Protein AF-A0A3B9EM14-F1 (afdb_monomer_lite)

Radius of gyration: 14.22 Å; chains: 1; bounding box: 34×38×34 Å

pLDDT: mean 89.42, std 12.22, range [38.47, 98.0]

Secondary structure (DSSP, 8-state):
-PPPEEEEEEE-TTSPPEEEEEESHHHHHHHHHHHHHGGG-B-TTTT-TT-TTHHHHHHHHHHTS---EEEEEEE-TTSSSEEEEEEE-SEEEE-S-S----

Sequence (102 aa):
MKQDQLTAIVFRDGDAPLRIVVTGNRFCRTLRELVKVGPRGTTAAEMASWALRLAHYVHILKRNYGFHIDMKREPNSDGIGWHGRYFLRDRVQIVGPEREAA

Structure (mmCIF, N/CA/C/O backbone):
data_AF-A0A3B9EM14-F1
#
_entry.id   AF-A0A3B9EM14-F1
#
loop_
_atom_site.group_PDB
_atom_site.id
_atom_site.type_symbol
_atom_site.label_atom_id
_atom_site.label_alt_id
_atom_site.label_comp_id
_atom_site.label_asym_id
_atom_site.label_entity_id
_atom_site.label_seq_id
_atom_site.pdbx_PDB_ins_code
_atom_site.Cartn_x
_atom_site.Cartn_y
_atom_site.Cartn_z
_atom_site.occupancy
_atom_site.B_iso_or_equiv
_atom_site.auth_seq_id
_atom_site.auth_comp_id
_atom_site.auth_asym_id
_atom_site.auth_atom_id
_atom_site.pdbx_PDB_model_num
ATOM 1 N N . MET A 1 1 ? 0.872 22.102 9.347 1.00 53.03 1 MET A N 1
ATOM 2 C CA . MET A 1 1 ? 0.386 21.400 8.136 1.00 53.03 1 MET A CA 1
ATOM 3 C C . MET A 1 1 ? -0.568 20.308 8.608 1.00 53.03 1 MET A C 1
ATOM 5 O O . MET A 1 1 ? -0.126 19.494 9.410 1.00 53.03 1 MET A O 1
ATOM 9 N N . LYS A 1 2 ? -1.858 20.331 8.238 1.00 59.78 2 LYS A N 1
ATOM 10 C CA . LYS A 1 2 ? -2.807 19.283 8.669 1.00 59.78 2 LYS A CA 1
ATOM 11 C C . LYS A 1 2 ? -2.396 17.946 8.030 1.00 59.78 2 LYS A C 1
ATOM 13 O O . LYS A 1 2 ? -2.078 17.925 6.842 1.00 59.78 2 LYS A O 1
ATOM 18 N N . GLN A 1 3 ? -2.316 16.885 8.832 1.00 72.12 3 GLN A N 1
ATOM 19 C CA . GLN A 1 3 ? -2.051 15.533 8.341 1.00 72.12 3 GLN A CA 1
ATOM 20 C C . GLN A 1 3 ? -3.358 14.919 7.853 1.00 72.12 3 GLN A C 1
ATOM 22 O O . GLN A 1 3 ? -4.376 15.007 8.537 1.00 72.12 3 GLN A O 1
ATOM 27 N N . ASP A 1 4 ? -3.312 14.300 6.681 1.00 84.56 4 ASP A N 1
ATOM 28 C CA . ASP A 1 4 ? -4.443 13.559 6.134 1.00 84.56 4 ASP A CA 1
ATOM 29 C C . ASP A 1 4 ? -4.698 12.295 6.961 1.00 84.56 4 ASP A C 1
ATOM 31 O O . ASP A 1 4 ? -3.768 11.694 7.509 1.00 84.56 4 ASP A O 1
ATOM 35 N N . GLN A 1 5 ? -5.955 11.864 7.008 1.00 89.94 5 GLN A N 1
ATOM 36 C CA . GLN A 1 5 ? -6.366 10.625 7.659 1.00 89.94 5 GLN A CA 1
ATOM 37 C C . GLN A 1 5 ? -7.381 9.895 6.779 1.00 89.94 5 GLN A C 1
ATOM 39 O O . GLN A 1 5 ? -8.223 10.523 6.139 1.00 89.94 5 GLN A O 1
ATOM 44 N N . LEU A 1 6 ? -7.321 8.563 6.754 1.00 92.06 6 LEU A N 1
ATOM 45 C CA . LEU A 1 6 ? -8.380 7.728 6.190 1.00 92.06 6 LEU A CA 1
ATOM 46 C C . LEU A 1 6 ? -8.671 6.534 7.097 1.00 92.06 6 LEU A C 1
ATOM 48 O O . LEU A 1 6 ? -7.780 6.006 7.764 1.00 92.06 6 LEU A O 1
ATOM 52 N N . THR A 1 7 ? -9.926 6.086 7.082 1.00 94.62 7 THR A N 1
ATOM 53 C CA . THR A 1 7 ? -10.334 4.834 7.726 1.00 94.62 7 THR A CA 1
ATOM 54 C C . THR A 1 7 ? -10.492 3.746 6.668 1.00 94.62 7 THR A C 1
ATOM 56 O O . THR A 1 7 ? -11.190 3.935 5.671 1.00 94.62 7 THR A O 1
ATOM 59 N N . ALA A 1 8 ? -9.852 2.605 6.898 1.00 94.62 8 ALA A N 1
ATOM 60 C CA . ALA A 1 8 ? -9.937 1.410 6.076 1.00 94.62 8 ALA A CA 1
ATOM 61 C C . ALA A 1 8 ? -10.620 0.285 6.866 1.00 94.62 8 ALA A C 1
ATOM 63 O O . ALA A 1 8 ? -10.248 0.018 8.008 1.00 94.62 8 ALA A O 1
ATOM 64 N N . ILE A 1 9 ? -11.602 -0.377 6.256 1.00 96.69 9 ILE A N 1
ATOM 65 C CA . ILE A 1 9 ? -12.121 -1.666 6.719 1.00 96.69 9 ILE A CA 1
ATOM 66 C C . ILE A 1 9 ? -11.418 -2.758 5.930 1.00 96.69 9 ILE A C 1
ATOM 68 O O . ILE A 1 9 ? -11.453 -2.762 4.699 1.00 96.69 9 ILE A O 1
ATOM 72 N N . VAL A 1 10 ? -10.770 -3.661 6.649 1.00 96.81 10 VAL A N 1
ATOM 73 C CA . VAL A 1 10 ? -9.993 -4.768 6.107 1.00 96.81 10 VAL A CA 1
ATOM 74 C C . VAL A 1 10 ? -10.771 -6.057 6.322 1.00 96.81 10 VAL A C 1
ATOM 76 O O . VAL A 1 10 ? -11.128 -6.387 7.451 1.00 96.81 10 VAL A O 1
ATOM 79 N N . PHE A 1 11 ? -11.019 -6.781 5.236 1.00 95.69 11 PHE A N 1
ATOM 80 C CA . PHE A 1 11 ? -11.685 -8.077 5.239 1.00 95.69 11 PHE A CA 1
ATOM 81 C C . PHE A 1 11 ? -10.651 -9.171 4.972 1.00 95.69 11 PHE A C 1
ATOM 83 O O . PHE A 1 11 ? -9.904 -9.097 3.992 1.00 95.69 11 PHE A O 1
ATOM 90 N N . ARG A 1 12 ? -10.621 -10.172 5.852 1.00 93.69 12 ARG A N 1
ATOM 91 C CA . ARG A 1 12 ? -9.754 -11.352 5.778 1.00 93.69 12 ARG A CA 1
ATOM 92 C C . ARG A 1 12 ? -10.617 -12.590 5.977 1.00 93.69 12 ARG A C 1
ATOM 94 O O . ARG A 1 12 ? -11.606 -12.535 6.706 1.00 93.69 12 ARG A O 1
ATOM 101 N N . ASP A 1 13 ? -10.276 -13.672 5.295 1.00 90.94 13 ASP A N 1
ATOM 102 C CA . ASP A 1 13 ? -11.095 -14.880 5.308 1.00 90.94 13 ASP A CA 1
ATOM 103 C C . ASP A 1 13 ? -11.103 -15.514 6.702 1.00 90.94 13 ASP A C 1
ATOM 105 O O . ASP A 1 13 ? -10.052 -15.793 7.272 1.00 90.94 13 ASP A O 1
ATOM 109 N N . GLY A 1 14 ? -12.302 -15.737 7.245 1.00 90.19 14 GLY A N 1
ATOM 110 C CA . GLY A 1 14 ? -12.490 -16.337 8.569 1.00 90.19 14 GLY A CA 1
ATOM 111 C C . GLY A 1 14 ? -12.393 -15.367 9.752 1.00 90.19 14 GLY A C 1
ATOM 112 O O . GLY A 1 14 ? -12.725 -15.769 10.864 1.00 90.19 14 GLY A O 1
ATOM 113 N N . ASP A 1 15 ? -12.031 -14.101 9.522 1.00 92.06 15 ASP A N 1
ATOM 114 C CA . ASP A 1 15 ? -11.895 -13.089 10.572 1.00 92.06 15 ASP A CA 1
ATOM 115 C C . ASP A 1 15 ? -13.039 -12.065 10.550 1.00 92.06 15 ASP A C 1
ATOM 117 O O . ASP A 1 15 ? -13.629 -11.748 9.511 1.00 92.06 15 ASP A O 1
ATOM 121 N N . ALA A 1 16 ? -13.313 -11.468 11.712 1.00 93.50 16 ALA A N 1
ATOM 122 C CA . ALA A 1 16 ? -14.141 -10.269 11.778 1.00 93.50 16 ALA A CA 1
ATOM 123 C C . ALA A 1 16 ? -13.444 -9.089 11.058 1.00 93.50 16 ALA A C 1
ATOM 125 O O . ALA A 1 16 ? -12.218 -8.964 11.139 1.00 93.50 16 ALA A O 1
ATOM 126 N N . PRO A 1 17 ? -14.191 -8.185 10.391 1.00 95.94 17 PRO A N 1
ATOM 127 C CA . PRO A 1 17 ? -13.597 -7.034 9.718 1.00 95.94 17 PRO A CA 1
ATOM 128 C C . PRO A 1 17 ? -12.785 -6.150 10.672 1.00 95.94 17 PRO A C 1
ATOM 130 O O . PRO A 1 17 ? -13.259 -5.764 11.742 1.00 95.94 17 PRO A O 1
ATOM 133 N N . LEU A 1 18 ? -11.575 -5.774 10.256 1.00 95.69 18 LEU A N 1
ATOM 134 C CA . LEU A 1 18 ? -10.674 -4.933 11.042 1.00 95.69 18 LEU A CA 1
ATOM 135 C C . LEU A 1 18 ? -10.780 -3.476 10.599 1.00 95.69 18 LEU A C 1
ATOM 137 O O . LEU A 1 18 ? -10.645 -3.159 9.417 1.00 95.69 18 LEU A O 1
ATOM 141 N N . ARG A 1 19 ? -10.972 -2.570 11.559 1.00 95.94 19 ARG A N 1
ATOM 142 C CA . ARG A 1 19 ? -10.961 -1.126 11.313 1.00 95.94 19 ARG A CA 1
ATOM 143 C C . ARG A 1 19 ? -9.566 -0.564 11.569 1.00 95.94 19 ARG A C 1
ATOM 145 O O . ARG A 1 19 ? -9.097 -0.574 12.702 1.00 95.94 19 ARG A O 1
ATOM 152 N N . ILE A 1 20 ? -8.937 -0.022 10.530 1.00 95.69 20 ILE A N 1
ATOM 153 C CA . ILE A 1 20 ? -7.587 0.550 10.587 1.00 95.69 20 ILE A CA 1
ATOM 154 C C . ILE A 1 20 ? -7.649 2.031 10.224 1.00 95.69 20 ILE A C 1
ATOM 156 O O . ILE A 1 20 ? -8.182 2.409 9.181 1.00 95.69 20 ILE A O 1
ATOM 160 N N . VAL A 1 21 ? -7.091 2.877 11.088 1.00 94.94 21 VAL A N 1
ATOM 161 C CA . VAL A 1 21 ? -6.955 4.314 10.839 1.00 94.94 21 VAL A CA 1
ATOM 162 C C . VAL A 1 21 ? -5.538 4.590 10.360 1.00 94.94 21 VAL A C 1
ATOM 164 O O . VAL A 1 21 ? -4.578 4.346 11.085 1.00 94.94 21 VAL A O 1
ATOM 167 N N . VAL A 1 22 ? -5.413 5.107 9.141 1.00 94.69 22 VAL A N 1
ATOM 168 C CA . VAL A 1 22 ? -4.133 5.502 8.547 1.00 94.69 22 VAL A CA 1
ATOM 169 C C . VAL A 1 22 ? -4.015 7.014 8.599 1.00 94.69 22 VAL A C 1
ATOM 171 O O . VAL A 1 22 ? -4.950 7.720 8.232 1.00 94.69 22 VAL A O 1
ATOM 174 N N . THR A 1 23 ? -2.864 7.506 9.044 1.00 93.06 23 THR A N 1
ATOM 175 C CA . THR A 1 23 ? -2.561 8.934 9.182 1.00 93.06 23 THR A CA 1
ATOM 176 C C . THR A 1 23 ? -1.352 9.291 8.328 1.00 93.06 23 THR A C 1
ATOM 178 O O . THR A 1 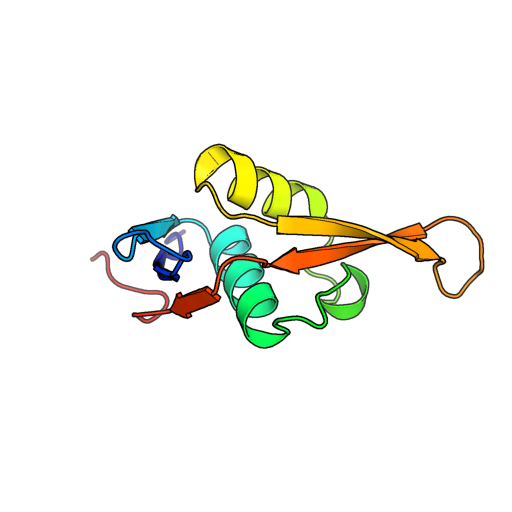23 ? -0.470 8.470 8.112 1.00 93.06 23 THR A O 1
ATOM 181 N N . GLY A 1 24 ? -1.296 10.511 7.805 1.00 91.19 24 GLY A N 1
ATOM 182 C CA . GLY A 1 24 ? -0.211 10.992 6.957 1.00 91.19 24 GLY A CA 1
ATOM 183 C C . GLY A 1 24 ? -0.497 10.863 5.458 1.00 91.19 24 GLY A C 1
ATOM 184 O O . GLY A 1 24 ? -0.819 9.797 4.929 1.00 91.19 24 GLY A O 1
ATOM 185 N N . ASN A 1 25 ? -0.286 11.971 4.749 1.00 90.38 25 ASN A N 1
ATOM 186 C CA . ASN A 1 25 ? -0.713 12.189 3.364 1.00 90.38 25 ASN A CA 1
ATOM 187 C C . ASN A 1 25 ? -0.140 11.148 2.394 1.00 90.38 25 ASN A C 1
ATOM 189 O O . ASN A 1 25 ? -0.836 10.634 1.521 1.00 90.38 25 ASN A O 1
ATOM 193 N N . ARG A 1 26 ? 1.141 10.783 2.550 1.00 92.44 26 ARG A N 1
ATOM 194 C CA . ARG A 1 26 ? 1.794 9.809 1.657 1.00 92.44 26 ARG A CA 1
ATOM 195 C C . ARG A 1 26 ? 1.289 8.386 1.879 1.00 92.44 26 ARG A C 1
ATOM 197 O O . ARG A 1 26 ? 1.142 7.657 0.901 1.00 92.44 26 ARG A O 1
ATOM 204 N N . PHE A 1 27 ? 0.992 7.997 3.118 1.00 94.12 27 PHE A N 1
ATOM 205 C CA . PHE A 1 27 ? 0.489 6.656 3.432 1.00 94.12 27 PHE A CA 1
ATOM 206 C C . PHE A 1 27 ? -0.973 6.521 3.012 1.00 94.12 27 PHE A C 1
ATOM 208 O O . PHE A 1 27 ? -1.319 5.561 2.326 1.00 94.12 27 PHE A O 1
ATOM 215 N N . CYS A 1 28 ? -1.786 7.543 3.302 1.00 94.06 28 CYS A N 1
ATOM 216 C CA . CYS A 1 28 ? -3.174 7.634 2.854 1.00 94.06 28 CYS A CA 1
ATOM 217 C C . CYS A 1 28 ? -3.280 7.531 1.327 1.00 94.06 28 CYS A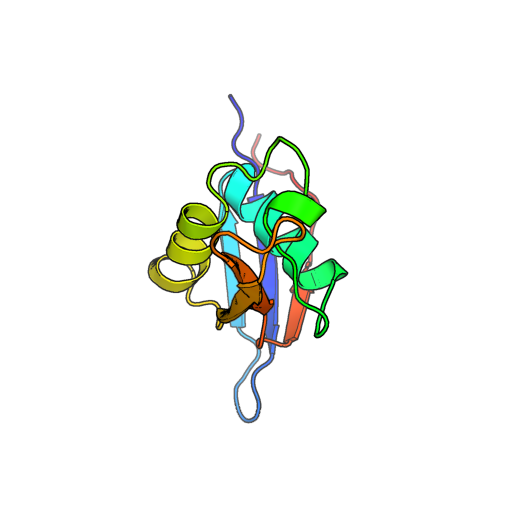 C 1
ATOM 219 O O . CYS A 1 28 ? -4.009 6.691 0.797 1.00 94.06 28 CYS A O 1
ATOM 221 N N . ARG A 1 29 ? -2.488 8.332 0.604 1.00 93.19 29 ARG A N 1
ATOM 222 C CA . ARG A 1 29 ? -2.454 8.306 -0.863 1.00 93.19 29 ARG A CA 1
ATOM 223 C C . ARG A 1 29 ? -1.956 6.970 -1.418 1.00 93.19 29 ARG A C 1
ATOM 225 O O . ARG A 1 29 ? -2.524 6.475 -2.385 1.00 93.19 29 ARG A O 1
ATOM 232 N N . THR A 1 30 ? -0.925 6.378 -0.811 1.00 95.25 30 THR A N 1
ATOM 233 C CA . THR A 1 30 ? -0.395 5.071 -1.242 1.00 95.25 30 THR A CA 1
ATOM 234 C C . THR A 1 30 ? -1.437 3.969 -1.073 1.00 95.25 30 THR A C 1
ATOM 236 O O . THR A 1 30 ? -1.646 3.191 -1.998 1.00 95.25 30 THR A O 1
ATOM 239 N N . LEU A 1 31 ? -2.132 3.928 0.069 1.00 95.88 31 LEU A N 1
ATOM 240 C CA . LEU A 1 31 ? -3.177 2.937 0.315 1.00 95.88 31 LEU A CA 1
ATOM 241 C C . LEU A 1 31 ? -4.350 3.094 -0.660 1.00 95.88 31 LEU A C 1
ATOM 243 O O . LEU A 1 31 ? -4.790 2.097 -1.223 1.00 95.88 31 LEU A O 1
ATOM 247 N N . ARG A 1 32 ? -4.819 4.323 -0.917 1.00 94.19 32 ARG A N 1
ATOM 248 C CA . ARG A 1 32 ? -5.868 4.570 -1.924 1.00 94.19 32 ARG A CA 1
ATOM 249 C C . ARG A 1 32 ? -5.498 4.010 -3.283 1.00 94.19 32 ARG A C 1
ATOM 251 O O . ARG A 1 32 ? -6.325 3.359 -3.914 1.00 94.19 32 ARG A O 1
ATOM 258 N N . GLU A 1 33 ? -4.264 4.241 -3.715 1.00 95.00 33 GLU A N 1
ATOM 259 C CA . GLU A 1 33 ? -3.864 3.793 -5.039 1.00 95.00 33 GLU A CA 1
ATOM 260 C C . GLU A 1 33 ? -3.720 2.277 -5.106 1.00 95.00 33 GLU A C 1
ATOM 262 O O . GLU A 1 33 ? -4.185 1.681 -6.070 1.00 95.00 33 GLU A O 1
ATOM 267 N N . LEU A 1 34 ? -3.203 1.639 -4.051 1.00 96.19 34 LEU A N 1
ATOM 268 C CA . LEU A 1 34 ? -3.184 0.179 -3.936 1.00 96.19 34 LEU A CA 1
ATOM 269 C C . LEU A 1 34 ? -4.595 -0.432 -3.970 1.00 96.19 34 LEU A C 1
ATOM 271 O O . LEU A 1 34 ? -4.808 -1.429 -4.656 1.00 96.19 34 LEU A O 1
ATOM 275 N N . VAL A 1 35 ? -5.567 0.179 -3.285 1.00 96.31 35 VAL A N 1
ATOM 276 C CA . VAL A 1 35 ? -6.977 -0.248 -3.330 1.00 96.31 35 VAL A CA 1
ATOM 277 C C . VAL A 1 35 ? -7.563 -0.065 -4.731 1.00 96.31 35 VAL A C 1
ATOM 279 O O . VAL A 1 35 ? -8.221 -0.964 -5.245 1.00 96.31 35 VAL A O 1
ATOM 282 N N . LYS A 1 36 ? -7.294 1.075 -5.373 1.00 95.19 36 LYS A N 1
ATOM 283 C CA . LYS A 1 36 ? -7.810 1.415 -6.704 1.00 95.19 36 LYS A CA 1
ATOM 284 C C . LYS A 1 36 ? -7.260 0.509 -7.807 1.00 95.19 36 LYS A C 1
ATOM 286 O O . LYS A 1 36 ? -8.015 0.110 -8.687 1.00 95.19 36 LYS A O 1
ATOM 291 N N . VAL A 1 37 ? -5.960 0.196 -7.798 1.00 95.69 37 VAL A N 1
ATOM 292 C CA . VAL A 1 37 ? -5.369 -0.735 -8.783 1.00 95.69 37 VAL A CA 1
ATOM 293 C C . VAL A 1 37 ? -5.724 -2.192 -8.486 1.00 95.69 37 VAL A C 1
ATOM 295 O O . VAL A 1 37 ? -5.675 -3.028 -9.392 1.00 95.69 37 VAL A O 1
ATOM 298 N N . GLY A 1 38 ? -6.069 -2.492 -7.231 1.00 94.06 38 GLY A N 1
ATOM 299 C CA . GLY A 1 38 ? -6.503 -3.802 -6.770 1.00 94.06 38 GLY A CA 1
ATOM 300 C C . GLY A 1 38 ? -5.491 -4.910 -7.097 1.00 94.06 38 GLY A C 1
ATOM 301 O O . GLY A 1 38 ? -4.285 -4.731 -6.891 1.00 94.06 38 GLY A O 1
ATOM 30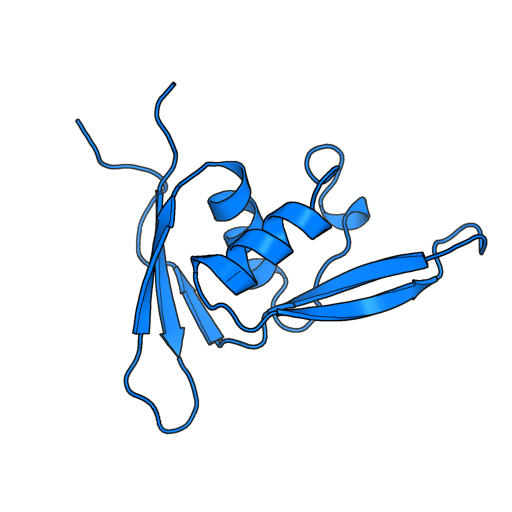2 N N . PRO A 1 39 ? -5.940 -6.061 -7.635 1.00 94.50 39 PRO A N 1
ATOM 303 C CA . PRO A 1 39 ? -5.091 -7.239 -7.822 1.00 94.50 39 PRO A CA 1
ATOM 304 C C . PRO A 1 39 ? -3.984 -7.050 -8.868 1.00 94.50 39 PRO A C 1
ATOM 306 O O . PRO A 1 39 ? -3.025 -7.819 -8.876 1.00 94.50 39 PRO A O 1
ATOM 309 N N . ARG A 1 40 ? -4.076 -6.025 -9.729 1.00 95.56 40 ARG A N 1
ATOM 310 C CA . ARG A 1 40 ? -3.024 -5.690 -10.702 1.00 95.56 40 ARG A CA 1
ATOM 311 C C . ARG A 1 40 ? -1.738 -5.213 -10.019 1.00 95.56 40 ARG A C 1
ATOM 313 O O . ARG A 1 40 ? -0.654 -5.369 -10.577 1.00 95.56 40 ARG A O 1
ATOM 320 N N . GLY A 1 41 ? -1.856 -4.639 -8.822 1.00 95.38 41 GLY A N 1
ATOM 321 C CA . GLY A 1 41 ? -0.751 -3.974 -8.146 1.00 95.38 41 GLY A CA 1
ATOM 322 C C . GLY A 1 41 ? -0.235 -2.749 -8.907 1.00 95.38 41 GLY A C 1
ATOM 323 O O . GLY A 1 41 ? -0.754 -2.382 -9.963 1.00 95.38 41 GLY A O 1
ATOM 324 N N . THR A 1 42 ? 0.792 -2.102 -8.362 1.00 95.50 42 THR A N 1
ATOM 325 C CA . THR A 1 42 ? 1.398 -0.908 -8.973 1.00 95.50 42 THR A CA 1
ATOM 326 C C . THR A 1 42 ? 2.900 -0.838 -8.733 1.00 95.50 42 THR A C 1
ATOM 328 O O . THR A 1 42 ? 3.405 -1.324 -7.717 1.00 95.50 42 THR A O 1
ATOM 331 N N . THR A 1 43 ? 3.611 -0.191 -9.648 1.00 94.31 43 THR A N 1
ATOM 332 C CA . THR A 1 43 ? 5.010 0.218 -9.492 1.00 94.31 43 THR A CA 1
ATOM 333 C C . THR A 1 43 ? 5.110 1.700 -9.128 1.00 94.31 43 THR A C 1
ATOM 335 O O . THR A 1 43 ? 4.143 2.457 -9.238 1.00 94.31 43 THR A O 1
ATOM 338 N N . ALA A 1 44 ? 6.303 2.138 -8.714 1.00 92.31 44 ALA A N 1
ATOM 339 C CA . ALA A 1 44 ? 6.570 3.557 -8.478 1.00 92.31 44 ALA A CA 1
ATOM 340 C C . ALA A 1 44 ? 6.462 4.393 -9.766 1.00 92.31 44 ALA A C 1
ATOM 342 O O . ALA A 1 44 ? 6.003 5.530 -9.708 1.00 92.31 44 AL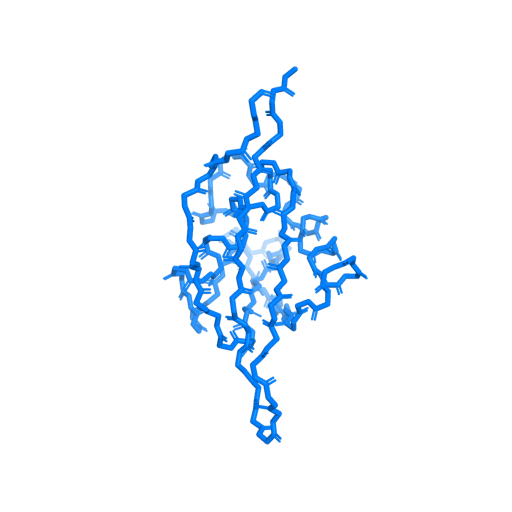A A O 1
ATOM 343 N N . ALA A 1 45 ? 6.834 3.823 -10.918 1.00 88.88 45 ALA A N 1
ATOM 344 C CA . ALA A 1 45 ? 6.745 4.492 -12.213 1.00 88.88 45 ALA A CA 1
ATOM 345 C C . ALA A 1 45 ? 5.284 4.772 -12.608 1.00 88.88 45 ALA A C 1
ATOM 347 O O . ALA A 1 45 ? 4.958 5.879 -13.028 1.00 88.88 45 ALA A O 1
ATOM 348 N N . GLU A 1 46 ? 4.387 3.806 -12.386 1.00 90.69 46 GLU A N 1
ATOM 349 C CA . GLU A 1 46 ? 2.951 3.939 -12.678 1.00 90.69 46 GLU A CA 1
ATOM 350 C C . GLU A 1 46 ? 2.248 4.962 -11.770 1.00 90.69 46 GLU A C 1
ATOM 352 O O . GLU A 1 46 ? 1.278 5.597 -12.179 1.00 90.69 46 GLU A O 1
ATOM 357 N N . MET A 1 47 ? 2.744 5.158 -10.545 1.00 85.12 47 MET A N 1
ATOM 358 C CA . MET A 1 47 ? 2.199 6.147 -9.611 1.00 85.12 47 MET A CA 1
ATOM 359 C C . MET A 1 47 ? 2.682 7.576 -9.898 1.00 85.12 47 MET A C 1
ATOM 361 O O . MET A 1 47 ? 2.156 8.503 -9.293 1.00 85.12 47 MET A O 1
ATOM 365 N N . ALA A 1 48 ? 3.612 7.788 -10.833 1.00 79.94 48 ALA A N 1
ATOM 366 C CA . ALA A 1 48 ? 4.217 9.079 -11.181 1.00 79.94 48 ALA A CA 1
ATOM 367 C C . ALA A 1 48 ? 5.162 9.681 -10.112 1.00 79.94 48 ALA A C 1
ATOM 369 O O . ALA A 1 48 ? 5.511 9.065 -9.103 1.00 79.94 48 ALA A O 1
ATOM 370 N N . SER A 1 49 ? 5.601 10.923 -10.352 1.00 73.19 49 SER A N 1
ATOM 371 C CA . SER A 1 49 ? 6.735 11.601 -9.692 1.00 73.19 49 SER A CA 1
ATOM 372 C C . SER A 1 49 ? 6.655 11.753 -8.168 1.00 73.19 49 SER A C 1
ATOM 374 O O . SER A 1 49 ? 7.651 12.086 -7.530 1.00 73.19 49 SER A O 1
ATOM 376 N N . TRP A 1 50 ? 5.505 11.505 -7.542 1.00 78.88 50 TRP A N 1
ATOM 377 C CA . TRP A 1 50 ? 5.369 11.592 -6.087 1.00 78.88 50 TRP A CA 1
ATOM 378 C C . TRP A 1 50 ? 5.766 10.301 -5.356 1.00 78.88 50 TRP A C 1
ATOM 380 O O . TRP A 1 50 ? 5.967 10.330 -4.140 1.00 78.88 50 TRP A O 1
ATOM 390 N N . ALA A 1 51 ? 5.892 9.179 -6.069 1.00 77.50 51 ALA A N 1
ATOM 391 C CA . ALA A 1 51 ? 6.131 7.854 -5.500 1.00 77.50 51 ALA A CA 1
ATOM 392 C C . ALA A 1 51 ? 7.625 7.496 -5.354 1.00 77.50 51 ALA A C 1
ATOM 394 O O . ALA A 1 51 ? 7.973 6.323 -5.227 1.00 77.50 51 ALA A O 1
ATOM 395 N N . LEU A 1 52 ? 8.512 8.499 -5.280 1.00 81.00 52 LEU A N 1
ATOM 396 C CA . LEU A 1 52 ? 9.971 8.331 -5.127 1.00 81.00 52 LEU A CA 1
ATOM 397 C C . LEU A 1 52 ? 10.379 7.439 -3.942 1.00 81.00 52 LEU A C 1
ATOM 399 O O . LEU A 1 52 ? 11.475 6.892 -3.917 1.00 81.00 52 LEU A O 1
ATOM 403 N N . ARG A 1 53 ? 9.505 7.303 -2.938 1.00 91.50 53 ARG A N 1
ATOM 404 C CA . ARG A 1 53 ? 9.720 6.465 -1.752 1.00 91.50 53 ARG A CA 1
ATOM 405 C C . ARG A 1 53 ? 8.624 5.414 -1.568 1.00 91.50 53 ARG A C 1
ATOM 407 O O . ARG A 1 53 ? 8.314 5.059 -0.434 1.00 91.50 53 ARG A O 1
ATOM 414 N N . LEU A 1 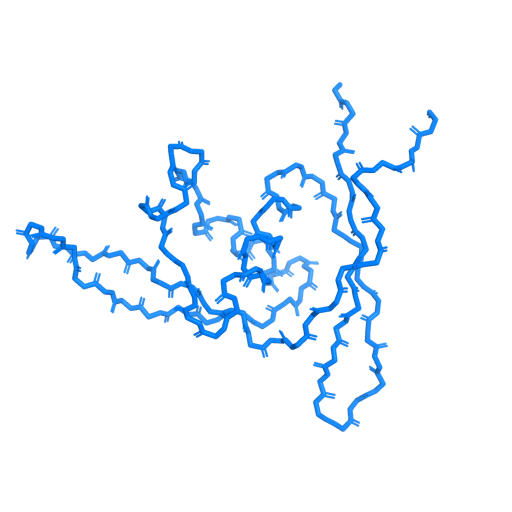54 ? 8.044 4.899 -2.658 1.00 94.06 54 LEU A N 1
ATOM 415 C CA . LEU A 1 54 ? 6.965 3.904 -2.595 1.00 94.06 54 LEU A CA 1
ATOM 416 C C . LEU A 1 54 ? 7.314 2.712 -1.695 1.00 94.06 54 LEU A C 1
ATOM 418 O O . LEU A 1 54 ? 6.508 2.333 -0.851 1.00 94.06 54 LEU A O 1
ATOM 422 N N . ALA A 1 55 ? 8.534 2.180 -1.809 1.00 94.56 55 ALA A N 1
ATOM 423 C CA . ALA A 1 55 ? 9.001 1.076 -0.969 1.00 94.56 55 ALA A CA 1
ATOM 424 C C . ALA A 1 55 ? 8.915 1.400 0.533 1.00 94.56 55 ALA A C 1
ATOM 426 O O . ALA A 1 55 ? 8.467 0.573 1.323 1.00 94.56 55 ALA A O 1
ATOM 427 N N . HIS A 1 56 ? 9.282 2.624 0.923 1.00 95.94 56 HIS A N 1
ATOM 428 C CA . HIS A 1 56 ? 9.181 3.086 2.306 1.00 95.94 56 HIS A CA 1
ATOM 429 C C . HIS A 1 56 ? 7.720 3.250 2.739 1.00 95.94 56 HIS A C 1
ATOM 431 O O . HIS A 1 56 ? 7.352 2.813 3.823 1.00 95.94 56 HIS A O 1
ATOM 437 N N . TYR A 1 57 ? 6.860 3.819 1.891 1.00 96.00 57 TYR A N 1
ATOM 438 C CA . TYR A 1 57 ? 5.436 3.967 2.212 1.00 96.00 57 TYR A CA 1
ATOM 439 C C . TYR A 1 57 ? 4.760 2.607 2.408 1.00 96.00 57 TYR A C 1
ATOM 441 O O . TYR A 1 57 ? 4.043 2.417 3.387 1.00 96.00 57 TYR A O 1
ATOM 449 N N . VAL A 1 58 ? 5.053 1.638 1.537 1.00 97.06 58 VAL A N 1
ATOM 450 C CA . VAL A 1 58 ? 4.590 0.253 1.683 1.00 97.06 58 VAL A CA 1
ATOM 451 C C . VAL A 1 58 ? 5.157 -0.387 2.947 1.00 97.06 58 VAL A C 1
ATOM 453 O O . VAL A 1 58 ? 4.420 -1.052 3.668 1.00 97.06 58 VAL A O 1
ATOM 456 N N . HIS A 1 59 ? 6.438 -0.174 3.255 1.00 97.50 59 HIS A N 1
ATOM 457 C CA . HIS A 1 59 ? 7.038 -0.686 4.485 1.00 97.50 59 HIS A CA 1
ATOM 458 C C . HIS A 1 59 ? 6.289 -0.191 5.729 1.00 97.50 59 HIS A C 1
ATOM 460 O O . HIS A 1 59 ? 5.941 -1.003 6.583 1.00 97.50 59 HIS A O 1
ATOM 466 N N . ILE A 1 60 ? 5.964 1.103 5.795 1.00 97.75 60 ILE A N 1
ATOM 467 C CA . ILE A 1 60 ? 5.174 1.677 6.892 1.00 97.75 60 ILE A CA 1
ATOM 468 C C . ILE A 1 60 ? 3.755 1.092 6.927 1.00 97.75 60 ILE A C 1
ATOM 470 O O . ILE A 1 60 ? 3.294 0.692 7.993 1.00 97.75 60 ILE A O 1
ATOM 474 N N . LEU A 1 61 ? 3.075 0.959 5.782 1.00 97.50 61 LEU A N 1
ATOM 475 C CA . LEU A 1 61 ? 1.753 0.315 5.712 1.00 97.50 61 LEU A CA 1
ATOM 476 C C . LEU A 1 61 ? 1.777 -1.130 6.237 1.00 97.50 61 LEU A C 1
ATOM 478 O O . LEU A 1 61 ? 0.874 -1.533 6.967 1.00 97.50 61 LEU A O 1
ATOM 482 N N . LYS A 1 62 ? 2.832 -1.894 5.938 1.00 97.81 62 LYS A N 1
ATOM 483 C CA . LYS A 1 62 ? 2.999 -3.264 6.442 1.00 97.81 62 LYS A CA 1
ATOM 484 C C . LYS A 1 62 ? 3.309 -3.302 7.937 1.00 97.81 62 LYS A C 1
ATOM 486 O O . LYS A 1 62 ? 2.708 -4.081 8.664 1.00 97.81 62 LYS A O 1
ATOM 491 N N . ARG A 1 63 ? 4.282 -2.507 8.392 1.00 97.81 63 ARG A N 1
ATOM 492 C CA . ARG A 1 63 ? 4.851 -2.631 9.746 1.00 97.81 63 ARG A CA 1
ATOM 493 C C . ARG A 1 63 ? 4.058 -1.881 10.803 1.00 97.81 63 ARG A C 1
ATOM 495 O O . ARG A 1 63 ? 3.918 -2.397 11.903 1.00 97.81 63 ARG A O 1
ATOM 502 N N . ASN A 1 64 ? 3.531 -0.707 10.469 1.00 97.00 64 ASN A N 1
ATOM 503 C CA . ASN A 1 64 ? 2.864 0.159 11.439 1.00 97.00 64 ASN A CA 1
ATOM 504 C C . ASN A 1 64 ? 1.345 -0.014 11.405 1.00 97.00 64 ASN A C 1
ATOM 506 O O . ASN A 1 64 ? 0.696 0.150 12.431 1.00 97.00 64 ASN A O 1
ATOM 510 N N . TYR A 1 65 ? 0.784 -0.342 10.237 1.00 96.31 65 TYR A N 1
ATOM 511 C CA . TYR A 1 65 ? -0.662 -0.497 10.058 1.00 96.31 65 TYR A CA 1
ATOM 512 C C . TYR A 1 65 ? -1.099 -1.945 9.804 1.00 96.31 65 TYR A C 1
ATOM 514 O O . TYR A 1 65 ? -2.290 -2.218 9.816 1.00 96.31 65 TYR A O 1
ATOM 522 N N . GLY A 1 66 ? -0.170 -2.884 9.596 1.00 97.06 66 GLY A N 1
ATOM 523 C CA . GLY A 1 66 ? -0.492 -4.311 9.503 1.00 97.06 66 GLY A CA 1
ATOM 524 C C . GLY A 1 66 ? -1.177 -4.748 8.204 1.00 97.06 66 GLY A C 1
ATOM 525 O O . GLY A 1 66 ? -1.846 -5.781 8.203 1.00 97.06 66 GLY A O 1
ATOM 526 N N . PHE A 1 67 ? -1.032 -3.995 7.108 1.00 97.62 67 PHE A N 1
ATOM 527 C CA . PHE A 1 67 ? -1.561 -4.405 5.801 1.00 97.62 67 PHE A CA 1
ATOM 528 C C . PHE A 1 67 ? -0.730 -5.527 5.168 1.00 97.62 67 PHE A C 1
ATOM 530 O O . PHE A 1 67 ? 0.506 -5.493 5.165 1.00 97.62 67 PHE A O 1
ATOM 537 N N . HIS A 1 68 ? -1.407 -6.480 4.532 1.00 97.25 68 HIS A N 1
ATOM 538 C CA . HIS A 1 68 ? -0.783 -7.533 3.742 1.00 97.25 68 HIS A CA 1
ATOM 539 C C . HIS A 1 68 ? -0.476 -7.029 2.332 1.00 97.25 68 HIS A C 1
ATOM 541 O O . HIS A 1 68 ? -1.347 -6.971 1.461 1.00 97.25 68 HIS A O 1
ATOM 547 N N . ILE A 1 69 ? 0.783 -6.643 2.117 1.00 98.00 69 ILE A N 1
ATOM 548 C CA . ILE A 1 69 ? 1.271 -6.154 0.825 1.00 98.00 69 ILE A CA 1
ATOM 549 C C . ILE A 1 69 ? 2.453 -7.007 0.362 1.00 98.00 69 ILE A C 1
ATOM 551 O O . ILE A 1 69 ? 3.507 -7.044 1.013 1.00 98.00 69 ILE A O 1
ATOM 555 N N . ASP A 1 70 ? 2.283 -7.642 -0.791 1.00 97.38 70 ASP A N 1
ATOM 556 C CA . ASP A 1 70 ? 3.327 -8.397 -1.476 1.00 97.38 70 ASP A CA 1
ATOM 557 C C . ASP A 1 70 ? 4.102 -7.512 -2.439 1.00 97.38 70 ASP A C 1
ATOM 559 O O . ASP A 1 70 ? 3.612 -6.478 -2.894 1.00 97.38 70 ASP A O 1
ATOM 563 N N . MET A 1 71 ? 5.310 -7.949 -2.788 1.00 97.19 71 MET A N 1
ATOM 564 C CA . MET A 1 71 ? 6.110 -7.329 -3.832 1.00 97.19 71 MET A CA 1
ATOM 565 C C . MET A 1 71 ? 6.649 -8.400 -4.774 1.00 97.19 71 MET A C 1
ATOM 567 O O . MET A 1 71 ? 7.154 -9.427 -4.323 1.00 97.19 71 MET A O 1
ATOM 571 N N . LYS A 1 72 ? 6.556 -8.145 -6.079 1.00 96.44 72 LYS A N 1
ATOM 572 C CA . LYS A 1 72 ? 7.281 -8.900 -7.103 1.00 96.44 72 LYS A CA 1
ATOM 573 C C . LYS A 1 72 ? 8.238 -7.972 -7.830 1.00 96.44 72 LYS A C 1
ATOM 575 O O . LYS A 1 72 ? 7.931 -6.800 -8.041 1.00 96.44 72 LYS A O 1
ATOM 580 N N . ARG A 1 73 ? 9.390 -8.514 -8.217 1.00 94.56 73 ARG A N 1
ATOM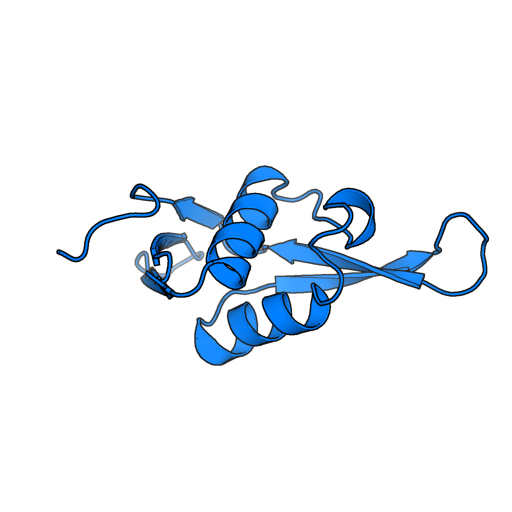 581 C CA . ARG A 1 73 ? 10.325 -7.820 -9.100 1.00 94.56 73 ARG A CA 1
ATOM 582 C C . ARG A 1 73 ? 9.786 -7.872 -10.524 1.00 94.56 73 ARG A C 1
ATOM 584 O O . ARG A 1 73 ? 9.387 -8.935 -10.989 1.00 94.56 73 ARG A O 1
ATOM 591 N N . GLU A 1 74 ? 9.799 -6.732 -11.187 1.00 90.94 74 GLU A N 1
ATOM 592 C CA . GLU A 1 74 ? 9.427 -6.556 -12.585 1.00 90.94 74 GLU A CA 1
ATOM 593 C C . GLU A 1 74 ? 10.605 -5.888 -13.294 1.00 90.94 74 GLU A C 1
ATOM 595 O O . GLU A 1 74 ? 11.057 -4.845 -12.816 1.00 90.94 74 GLU A O 1
ATOM 600 N N . PRO A 1 75 ? 11.149 -6.468 -14.376 1.00 91.50 75 PRO A N 1
ATOM 601 C CA . PRO A 1 75 ? 12.167 -5.799 -15.177 1.00 91.50 75 PRO A CA 1
ATOM 602 C C . PRO A 1 75 ? 11.678 -4.414 -15.603 1.00 91.50 75 PRO A C 1
ATOM 604 O O . PRO A 1 75 ? 10.520 -4.244 -15.982 1.00 91.50 75 PRO A O 1
ATOM 607 N N . ASN A 1 76 ? 12.545 -3.416 -15.511 1.00 83.62 76 ASN A N 1
ATOM 608 C CA . ASN A 1 76 ? 12.244 -2.102 -16.062 1.00 83.62 76 ASN A CA 1
ATOM 609 C C . ASN A 1 76 ? 12.364 -2.110 -17.594 1.00 83.62 76 ASN A C 1
ATOM 611 O O . ASN A 1 76 ? 12.921 -3.026 -18.197 1.00 83.62 76 ASN A O 1
ATOM 615 N N . SER A 1 77 ? 11.810 -1.078 -18.231 1.00 84.31 77 SER A N 1
ATOM 616 C CA . SER A 1 77 ? 11.691 -0.996 -19.693 1.00 84.31 77 SER A CA 1
ATOM 617 C C . SER A 1 77 ? 13.027 -0.912 -20.435 1.00 84.31 77 SER A C 1
ATOM 619 O O . SER A 1 77 ? 13.072 -1.221 -21.620 1.00 84.31 77 SER A O 1
ATOM 621 N N . ASP A 1 78 ? 14.097 -0.481 -19.766 1.00 85.94 78 ASP A N 1
ATOM 622 C CA . ASP A 1 78 ? 15.453 -0.407 -20.326 1.00 85.94 78 ASP A CA 1
ATOM 623 C C . ASP A 1 78 ? 16.245 -1.723 -20.165 1.00 85.94 78 ASP A C 1
ATOM 625 O O . ASP A 1 78 ? 17.358 -1.838 -20.674 1.00 85.94 78 ASP A O 1
ATOM 629 N N . GLY A 1 79 ? 15.676 -2.723 -19.478 1.00 81.25 79 GLY A N 1
ATOM 630 C CA . GLY A 1 79 ? 16.311 -4.014 -19.216 1.00 81.25 79 GLY A CA 1
ATOM 631 C C . GLY A 1 79 ? 17.434 -3.984 -18.172 1.00 81.25 79 GLY A C 1
ATOM 632 O O . GLY A 1 79 ? 18.061 -5.020 -17.939 1.00 81.25 79 GLY A O 1
ATOM 633 N N . ILE A 1 80 ? 17.697 -2.842 -17.526 1.00 86.44 80 ILE A N 1
ATOM 634 C CA . ILE A 1 80 ? 18.763 -2.674 -16.532 1.00 86.44 80 ILE A CA 1
ATOM 635 C C . ILE A 1 80 ? 18.150 -2.438 -15.153 1.00 86.44 80 ILE A C 1
ATOM 637 O O . ILE A 1 80 ? 17.889 -1.311 -14.739 1.00 86.44 80 ILE A O 1
ATOM 641 N N . GLY A 1 81 ? 18.007 -3.514 -14.382 1.00 87.69 81 GLY A N 1
ATOM 642 C CA . GLY A 1 81 ? 17.461 -3.465 -13.028 1.00 87.69 81 GLY A CA 1
ATOM 643 C C . GLY A 1 81 ? 16.011 -3.938 -12.963 1.00 87.69 81 GLY A C 1
ATOM 644 O O . GLY A 1 81 ? 15.568 -4.764 -13.758 1.00 87.69 81 GLY A O 1
ATOM 645 N N . TRP A 1 82 ? 15.290 -3.505 -11.931 1.00 91.81 82 TRP A N 1
ATOM 646 C CA . TRP A 1 82 ? 13.903 -3.909 -11.712 1.00 91.81 82 TRP A CA 1
ATOM 647 C C . TRP A 1 82 ? 13.139 -2.874 -10.888 1.00 91.81 82 TRP A C 1
ATOM 649 O O . TRP A 1 82 ? 13.693 -2.164 -10.046 1.00 91.81 82 TRP A O 1
ATOM 659 N N . HIS A 1 83 ? 11.828 -2.838 -11.091 1.00 90.38 83 HIS A N 1
ATOM 660 C CA . HIS A 1 83 ? 10.872 -2.156 -10.237 1.00 90.38 83 HIS A CA 1
ATOM 661 C C . HIS A 1 83 ? 10.182 -3.156 -9.311 1.00 90.38 83 HIS A C 1
ATOM 663 O O . HIS A 1 83 ? 9.920 -4.304 -9.670 1.00 90.38 83 HIS A O 1
ATOM 669 N N . GLY A 1 84 ? 9.889 -2.726 -8.086 1.00 94.00 84 GLY A N 1
ATOM 670 C CA . GLY A 1 84 ? 8.980 -3.467 -7.221 1.00 94.00 84 GLY A CA 1
ATOM 671 C C . GLY A 1 84 ? 7.542 -3.173 -7.633 1.00 94.00 84 GLY A C 1
ATOM 672 O O . GLY A 1 84 ? 7.113 -2.021 -7.528 1.00 94.00 84 GLY A O 1
ATOM 673 N N . ARG A 1 85 ? 6.802 -4.196 -8.066 1.00 96.19 85 ARG A N 1
ATOM 674 C CA . ARG A 1 85 ? 5.344 -4.140 -8.199 1.00 96.19 85 ARG A CA 1
ATOM 675 C C . ARG A 1 85 ? 4.715 -4.611 -6.898 1.00 96.19 85 ARG A C 1
ATOM 677 O O . ARG A 1 85 ? 4.979 -5.729 -6.458 1.00 96.19 85 ARG A O 1
ATOM 684 N N . TYR A 1 86 ? 3.906 -3.755 -6.287 1.00 97.62 86 TYR A N 1
ATOM 685 C CA . TYR A 1 86 ? 3.293 -3.993 -4.985 1.00 97.62 86 TYR A CA 1
ATOM 686 C C . TYR A 1 86 ? 1.825 -4.376 -5.125 1.00 97.62 86 TYR A C 1
ATOM 688 O O . TYR A 1 86 ? 1.089 -3.719 -5.858 1.00 97.62 86 TYR A O 1
ATOM 696 N N . PHE A 1 87 ? 1.398 -5.406 -4.395 1.00 97.69 87 PHE A N 1
ATOM 697 C CA . PHE A 1 87 ? 0.046 -5.962 -4.453 1.00 97.69 87 PHE A CA 1
ATOM 698 C C . PHE A 1 87 ? -0.580 -5.940 -3.064 1.00 97.69 87 PHE A C 1
ATOM 700 O O . PHE A 1 87 ? -0.066 -6.588 -2.153 1.00 97.69 87 PHE A O 1
ATOM 707 N N . LEU A 1 88 ? -1.696 -5.231 -2.904 1.00 97.69 88 LEU A N 1
ATOM 708 C CA . LEU A 1 88 ? -2.500 -5.312 -1.688 1.00 97.69 88 LEU A CA 1
ATOM 709 C C . LEU A 1 88 ? -3.314 -6.609 -1.724 1.00 97.69 88 LEU A C 1
ATOM 711 O O . LEU A 1 88 ? -4.110 -6.817 -2.638 1.00 97.69 88 LEU A O 1
ATOM 715 N N . ARG A 1 89 ? -3.059 -7.501 -0.765 1.00 96.38 89 ARG A N 1
ATOM 716 C CA . ARG A 1 89 ? -3.740 -8.801 -0.644 1.00 96.38 89 ARG A CA 1
ATOM 717 C C . ARG A 1 89 ? -5.020 -8.712 0.154 1.00 96.38 89 ARG A C 1
ATOM 719 O O . ARG A 1 89 ? -5.971 -9.427 -0.132 1.00 96.38 89 ARG A O 1
ATOM 726 N N . ASP A 1 90 ? -5.022 -7.821 1.133 1.00 95.56 90 ASP A N 1
ATOM 727 C CA . ASP A 1 90 ? -6.205 -7.526 1.910 1.00 95.56 90 ASP A CA 1
ATOM 728 C C . ASP A 1 90 ? -7.316 -6.981 1.000 1.00 95.56 90 ASP A C 1
ATOM 730 O O . ASP A 1 90 ? -7.097 -6.067 0.197 1.00 95.56 90 ASP A O 1
ATOM 734 N N . ARG A 1 91 ? -8.541 -7.487 1.168 1.00 95.69 91 ARG A N 1
ATOM 735 C CA . ARG A 1 91 ? -9.719 -6.827 0.608 1.00 95.69 91 ARG A CA 1
ATOM 736 C C . ARG A 1 91 ? -10.019 -5.624 1.494 1.00 95.69 91 ARG A C 1
ATOM 738 O O . ARG A 1 91 ? -10.366 -5.784 2.659 1.00 95.69 91 ARG A O 1
ATOM 745 N N . VAL A 1 92 ? -9.869 -4.420 0.951 1.00 96.56 92 VAL A N 1
ATOM 746 C CA . VAL A 1 92 ? -9.995 -3.178 1.723 1.00 96.56 92 VAL A CA 1
ATOM 747 C C . VAL A 1 92 ? -11.107 -2.301 1.167 1.00 96.56 92 VAL A C 1
ATOM 749 O O . VAL A 1 92 ? -11.165 -2.041 -0.033 1.00 96.56 92 VAL A O 1
ATOM 752 N N . GLN A 1 93 ? -11.954 -1.794 2.057 1.00 95.75 93 GLN A N 1
ATOM 753 C CA . GLN A 1 93 ? -12.919 -0.739 1.771 1.00 95.75 93 GLN A CA 1
ATOM 754 C C . GLN A 1 93 ? -12.512 0.537 2.507 1.00 95.75 93 GLN A C 1
ATOM 756 O O . GLN A 1 93 ? -12.318 0.529 3.720 1.00 95.75 93 GLN A O 1
ATOM 761 N N . ILE A 1 94 ? -12.406 1.653 1.789 1.00 94.50 94 ILE A N 1
ATOM 762 C CA . ILE A 1 94 ? -12.130 2.958 2.399 1.00 94.50 94 ILE A CA 1
ATOM 763 C C . ILE A 1 94 ? -13.465 3.603 2.778 1.00 94.50 94 ILE A C 1
ATOM 765 O O . ILE A 1 94 ? -14.326 3.806 1.926 1.00 94.50 94 ILE A O 1
ATOM 769 N N . VAL A 1 95 ? -13.633 3.915 4.062 1.00 88.88 95 VAL A N 1
ATOM 770 C CA . VAL A 1 95 ? -14.854 4.481 4.657 1.00 88.88 95 VAL A CA 1
ATOM 771 C C . VAL A 1 95 ? -14.526 5.842 5.262 1.00 88.88 95 VAL A C 1
ATOM 773 O O . VAL A 1 95 ? -14.278 5.979 6.455 1.00 88.88 95 VAL A O 1
ATOM 776 N N . GLY A 1 96 ? -14.462 6.864 4.416 1.00 69.56 96 GLY A N 1
ATOM 777 C CA . GLY A 1 96 ? -14.364 8.253 4.865 1.00 69.56 96 GLY A CA 1
ATOM 778 C C . GLY A 1 96 ? -13.464 9.133 3.992 1.00 69.56 96 GLY A C 1
ATOM 779 O O . GLY A 1 96 ? -12.509 8.635 3.380 1.00 69.56 96 GLY A O 1
ATOM 780 N N . PRO A 1 97 ? -13.763 10.442 3.916 1.00 63.31 97 PRO A N 1
ATOM 781 C CA . PRO A 1 97 ? -12.941 11.415 3.206 1.00 63.31 97 PRO A CA 1
ATOM 782 C C . PRO A 1 97 ? -11.645 11.737 3.968 1.00 63.31 97 PRO A C 1
ATOM 784 O O . PRO A 1 97 ? -11.488 11.409 5.138 1.00 63.31 97 PRO A O 1
ATOM 787 N N . GLU A 1 98 ? -10.711 12.409 3.291 1.00 57.59 98 GLU A N 1
ATOM 788 C CA . GLU A 1 98 ? -9.374 12.789 3.785 1.00 57.59 98 GLU A CA 1
ATOM 789 C C . GLU A 1 98 ? -9.365 13.797 4.964 1.00 57.59 98 GLU A C 1
ATOM 791 O O . GLU A 1 98 ? -8.315 14.346 5.290 1.00 57.59 98 GLU A O 1
ATOM 796 N N . ARG A 1 99 ? -10.503 14.079 5.621 1.00 58.41 99 ARG A N 1
ATOM 797 C CA . ARG A 1 99 ? -10.609 15.081 6.696 1.00 58.41 99 ARG A CA 1
ATOM 798 C C . ARG A 1 99 ? -11.688 14.765 7.734 1.00 58.41 99 ARG A C 1
ATOM 800 O O . ARG A 1 99 ? -12.845 14.626 7.363 1.00 58.41 99 ARG A O 1
ATOM 807 N N . GLU A 1 100 ? -11.296 14.811 9.010 1.00 51.97 100 GLU A N 1
ATOM 808 C CA . GLU A 1 100 ? -11.889 15.671 10.052 1.00 51.97 100 GLU A CA 1
ATOM 809 C C . GLU A 1 100 ? -11.006 15.657 11.316 1.00 51.97 100 GLU A C 1
ATOM 811 O O . GLU A 1 100 ? -10.935 14.671 12.041 1.00 51.97 100 GLU A O 1
ATOM 816 N N . ALA A 1 101 ? -10.316 16.769 11.569 1.00 38.47 101 ALA A N 1
ATOM 817 C CA . ALA A 1 101 ? -9.923 17.200 12.907 1.00 38.47 101 ALA A CA 1
ATOM 818 C C . ALA A 1 101 ? -9.867 18.734 12.865 1.00 38.47 101 ALA A C 1
ATOM 820 O O . ALA A 1 101 ? -9.147 19.315 12.031 1.00 38.47 101 ALA A O 1
ATOM 821 N N . ALA A 1 102 ? -10.734 19.353 13.670 1.00 43.16 102 ALA A N 1
ATOM 822 C CA . ALA A 1 102 ? -10.871 20.798 13.832 1.00 43.16 102 ALA A CA 1
ATOM 823 C C . ALA A 1 102 ? -9.507 21.438 14.120 1.00 43.16 102 ALA A C 1
ATOM 825 O O . ALA A 1 102 ? -8.793 20.926 15.007 1.00 43.16 102 ALA A O 1
#

Foldseek 3Di:
DAKWKWWKFWDDPPDDTDIFIDIGDLLVVLVVVLLVCAQVFDWLVRVPDVCPPVVVSVVCCCPVGNWDKDWDWDQDPVNPGTTTGIHGPINMDIDDDRDDDD